Protein AF-A0A2W6DSM8-F1 (afdb_monomer_lite)

Structure (mmCIF, N/CA/C/O backbone):
data_AF-A0A2W6DSM8-F1
#
_entry.id   AF-A0A2W6DSM8-F1
#
loop_
_atom_site.group_PDB
_atom_site.id
_atom_site.type_symbol
_atom_site.label_atom_id
_atom_site.label_alt_id
_atom_site.label_comp_id
_atom_site.label_asym_id
_atom_site.label_entity_id
_atom_site.label_seq_id
_atom_site.pdbx_PDB_ins_code
_atom_site.Cartn_x
_atom_site.Cartn_y
_atom_site.Cartn_z
_atom_site.occupancy
_atom_site.B_iso_or_equiv
_atom_site.auth_seq_id
_atom_site.auth_comp_id
_atom_site.auth_asym_id
_atom_site.auth_atom_id
_atom_site.pdbx_PDB_model_num
ATOM 1 N N . TYR A 1 1 ? -13.201 3.882 -1.151 1.00 94.38 1 TYR A N 1
ATOM 2 C CA . TYR A 1 1 ? -12.504 5.168 -1.031 1.00 94.38 1 TYR A CA 1
ATOM 3 C C . TYR A 1 1 ? -11.709 5.345 -2.304 1.00 94.38 1 TYR A C 1
ATOM 5 O O . TYR A 1 1 ? -10.943 4.447 -2.619 1.00 94.38 1 TYR A O 1
ATOM 13 N N . SER A 1 2 ? -11.975 6.408 -3.058 1.00 95.06 2 SER A N 1
ATOM 14 C CA . SER A 1 2 ? -11.194 6.725 -4.255 1.00 95.06 2 SER A CA 1
ATOM 15 C C . SER A 1 2 ? -10.034 7.625 -3.854 1.00 95.06 2 SER A C 1
ATOM 17 O O . SER A 1 2 ? -10.248 8.622 -3.158 1.00 95.06 2 SER A O 1
ATOM 19 N N . TYR A 1 3 ? -8.839 7.241 -4.271 1.00 93.81 3 TYR A N 1
ATOM 20 C CA . TYR A 1 3 ? -7.587 7.949 -4.069 1.00 93.81 3 TYR A CA 1
ATOM 21 C C . TYR A 1 3 ? -6.984 8.257 -5.433 1.00 93.81 3 TYR A C 1
ATOM 23 O O . TYR A 1 3 ? -7.072 7.416 -6.318 1.00 93.81 3 TYR A O 1
ATOM 31 N N . ASP A 1 4 ? -6.405 9.450 -5.566 1.00 91.44 4 ASP A N 1
ATOM 32 C CA . ASP A 1 4 ? -5.843 9.974 -6.811 1.00 91.44 4 ASP A CA 1
ATOM 33 C C . ASP A 1 4 ? -6.821 9.937 -8.005 1.00 91.44 4 ASP A C 1
AT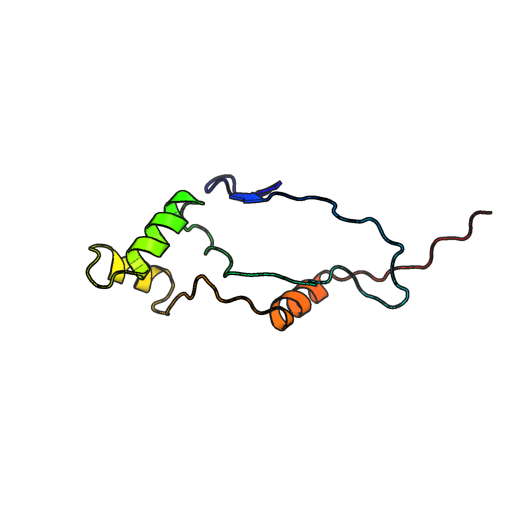OM 35 O O . ASP A 1 4 ? -7.079 8.911 -8.623 1.00 91.44 4 ASP A O 1
ATOM 39 N N . PHE A 1 5 ? -7.384 11.093 -8.363 1.00 92.12 5 PHE A N 1
ATOM 40 C CA . PHE A 1 5 ? -8.329 11.176 -9.483 1.00 92.12 5 PHE A CA 1
ATOM 41 C C . PHE A 1 5 ? -7.670 11.060 -10.869 1.00 92.12 5 PHE A C 1
ATOM 43 O O . PHE A 1 5 ? -8.401 11.027 -11.858 1.00 92.12 5 PHE A O 1
ATOM 50 N N . GLY A 1 6 ? -6.336 11.036 -10.955 1.00 94.50 6 GLY A N 1
ATOM 51 C CA . GLY A 1 6 ? -5.614 10.685 -12.177 1.00 94.50 6 GLY A CA 1
ATOM 52 C C . GLY A 1 6 ? -5.580 9.172 -12.385 1.00 94.50 6 GLY A C 1
ATOM 53 O O . GLY A 1 6 ? -6.068 8.685 -13.403 1.00 94.50 6 GLY A O 1
ATOM 54 N N . ASP A 1 7 ? -5.070 8.453 -11.386 1.00 95.12 7 ASP A N 1
ATOM 55 C CA . ASP A 1 7 ? -4.843 7.002 -11.433 1.00 95.12 7 ASP A CA 1
ATOM 56 C C . ASP A 1 7 ? -6.070 6.147 -11.037 1.00 95.12 7 ASP A C 1
ATOM 58 O O . ASP A 1 7 ? -6.107 4.943 -11.294 1.00 95.12 7 ASP A O 1
ATOM 62 N N . ASP A 1 8 ? -7.091 6.765 -10.435 1.00 95.31 8 ASP A N 1
ATOM 63 C CA . ASP A 1 8 ? -8.369 6.169 -10.012 1.00 95.31 8 ASP A CA 1
ATOM 64 C C . ASP A 1 8 ? -8.213 4.918 -9.128 1.00 95.31 8 ASP A C 1
ATOM 66 O O . ASP A 1 8 ? -8.856 3.879 -9.315 1.00 95.31 8 ASP A O 1
ATOM 70 N N . TRP A 1 9 ? -7.357 5.011 -8.107 1.00 96.88 9 TRP A N 1
ATOM 71 C CA . TRP A 1 9 ? -7.207 3.942 -7.127 1.00 96.88 9 TRP A CA 1
ATOM 72 C C . TRP A 1 9 ? -8.473 3.797 -6.280 1.00 96.88 9 TRP A C 1
ATOM 74 O O . TRP A 1 9 ? -8.878 4.705 -5.553 1.00 96.88 9 TRP A O 1
ATOM 84 N N . VAL A 1 10 ? -9.073 2.605 -6.286 1.00 96.38 10 VAL A N 1
ATOM 85 C CA . VAL A 1 10 ? -10.265 2.302 -5.482 1.00 96.38 10 VAL A CA 1
ATOM 86 C C . VAL A 1 10 ? -9.915 1.370 -4.326 1.00 96.38 10 VAL A C 1
ATOM 88 O O . VAL A 1 10 ? -9.613 0.196 -4.508 1.00 96.38 10 VAL A O 1
ATOM 91 N N . HIS A 1 11 ? -10.000 1.882 -3.101 1.00 96.12 11 HIS A N 1
ATOM 92 C CA . HIS A 1 11 ? -9.829 1.103 -1.875 1.00 96.12 11 HIS A CA 1
ATOM 93 C C . HIS A 1 11 ? -11.185 0.630 -1.341 1.00 96.12 11 HIS A C 1
ATOM 95 O O . HIS A 1 11 ? -12.084 1.437 -1.076 1.00 96.12 11 HIS A O 1
ATOM 101 N N . HIS A 1 12 ? -11.341 -0.672 -1.118 1.00 97.44 12 HIS A N 1
ATOM 102 C CA . HIS A 1 12 ? -12.512 -1.220 -0.434 1.00 97.44 12 HIS A CA 1
ATOM 103 C C . HIS A 1 12 ? -12.319 -1.147 1.083 1.00 97.44 12 HIS A C 1
ATOM 105 O O . HIS A 1 12 ? -11.424 -1.779 1.631 1.00 97.44 12 HIS A O 1
ATOM 111 N N . VAL A 1 13 ? -13.178 -0.387 1.766 1.00 97.12 13 VAL A N 1
ATOM 112 C CA . VAL A 1 13 ? -13.141 -0.238 3.227 1.00 97.12 13 VAL A CA 1
ATOM 113 C C . VAL A 1 13 ? -14.363 -0.929 3.813 1.00 97.12 13 VAL A C 1
ATOM 115 O O . VAL A 1 13 ? -15.491 -0.504 3.567 1.00 97.12 13 VAL A O 1
ATOM 118 N N . THR A 1 14 ? -14.130 -1.987 4.588 1.00 97.94 14 THR A N 1
ATOM 119 C CA . THR A 1 14 ? -15.182 -2.795 5.216 1.00 97.94 14 THR A CA 1
ATOM 120 C C . THR A 1 14 ? -15.001 -2.786 6.727 1.00 97.94 14 THR A C 1
ATOM 122 O O . THR A 1 14 ? -13.906 -3.026 7.226 1.00 97.94 14 THR A O 1
ATOM 125 N N . VAL A 1 15 ? -16.077 -2.526 7.471 1.00 97.38 15 VAL A N 1
ATOM 126 C CA . VAL A 1 15 ? -16.073 -2.683 8.930 1.00 97.38 15 VAL A CA 1
ATOM 127 C C . VAL A 1 15 ? -16.334 -4.149 9.251 1.00 97.38 15 VAL A C 1
ATOM 129 O O . VAL A 1 15 ? -17.468 -4.612 9.169 1.00 97.38 15 VAL A O 1
ATOM 132 N N . GLU A 1 16 ? -15.283 -4.880 9.611 1.00 97.38 16 GLU A N 1
ATOM 133 C CA . GLU A 1 16 ? -15.388 -6.305 9.948 1.00 97.38 16 GLU A CA 1
ATOM 134 C C . GLU A 1 16 ? -15.904 -6.531 11.375 1.00 97.38 16 GLU A C 1
ATOM 136 O O . GLU A 1 16 ? -16.643 -7.480 11.643 1.00 97.38 16 GLU A O 1
ATOM 141 N N . LYS A 1 17 ? -15.522 -5.650 12.309 1.00 96.25 17 LYS A N 1
ATOM 142 C CA . LYS A 1 17 ? -15.899 -5.736 13.721 1.00 96.25 17 LYS A CA 1
ATOM 143 C C . LYS A 1 17 ? -15.915 -4.356 14.370 1.00 96.25 17 LYS A C 1
ATOM 145 O O . LYS A 1 17 ? -15.067 -3.519 14.081 1.00 96.25 17 LYS A O 1
ATOM 150 N N . VAL A 1 18 ? -16.849 -4.154 15.297 1.00 96.69 18 VAL A N 1
ATOM 151 C CA . VAL A 1 18 ? -16.872 -2.996 16.200 1.00 96.69 18 VAL A CA 1
ATOM 152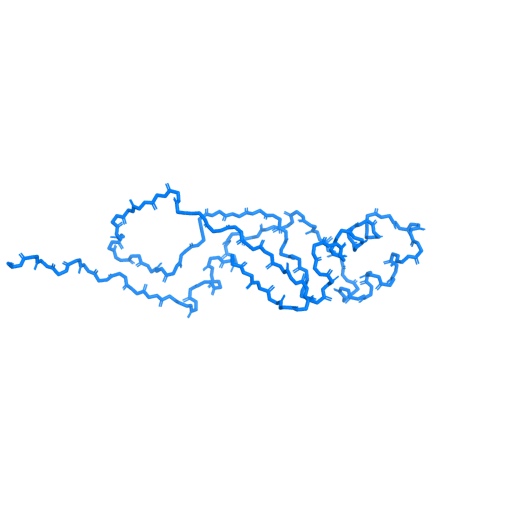 C C . VAL A 1 18 ? -16.588 -3.501 17.610 1.00 96.69 18 VAL A C 1
ATOM 154 O O . VAL A 1 18 ? -17.232 -4.440 18.076 1.00 96.69 18 VAL A O 1
ATOM 157 N N . LEU A 1 19 ? -15.586 -2.913 18.255 1.00 94.12 19 LEU A N 1
ATOM 158 C CA . LEU A 1 19 ? -15.098 -3.285 19.580 1.00 94.12 19 LEU A CA 1
ATOM 159 C C . LEU A 1 19 ? -15.017 -2.050 20.474 1.00 94.12 19 LEU A C 1
ATOM 161 O O . LEU A 1 19 ? -14.864 -0.934 19.976 1.00 94.12 19 LEU A O 1
ATOM 165 N N . ASP A 1 20 ? -15.072 -2.269 21.786 1.00 94.44 20 ASP A N 1
ATOM 166 C CA . ASP A 1 20 ? -14.712 -1.233 22.747 1.00 94.44 20 ASP A CA 1
ATOM 167 C C . ASP A 1 20 ? -13.233 -0.864 22.588 1.00 94.44 20 ASP A C 1
ATOM 169 O O . ASP A 1 20 ? -12.383 -1.727 22.349 1.00 94.44 20 ASP A O 1
ATOM 173 N N . ALA A 1 21 ? -12.929 0.427 22.724 1.00 91.50 21 ALA A N 1
ATOM 174 C CA . ALA A 1 21 ? -11.556 0.905 22.666 1.00 91.50 21 ALA A CA 1
ATOM 175 C C . ALA A 1 21 ? -10.755 0.379 23.864 1.00 91.50 21 ALA A C 1
ATOM 177 O O . ALA A 1 21 ? -11.202 0.451 25.012 1.00 91.50 21 ALA A O 1
ATOM 178 N N . GLU A 1 22 ? -9.549 -0.112 23.599 1.00 91.38 22 GLU A N 1
ATOM 179 C CA . GLU A 1 22 ? -8.672 -0.621 24.642 1.00 91.38 22 GLU A CA 1
ATOM 180 C C . GLU A 1 22 ? -8.017 0.536 25.408 1.00 91.38 22 GLU A C 1
ATOM 182 O O . GLU A 1 22 ? -7.437 1.463 24.833 1.00 91.38 22 GLU A O 1
ATOM 187 N N . LEU A 1 23 ? -8.130 0.499 26.738 1.00 90.31 23 LEU A N 1
ATOM 188 C CA . LEU A 1 23 ? -7.553 1.523 27.602 1.00 90.31 23 LEU A CA 1
ATOM 189 C C . LEU A 1 23 ? -6.027 1.478 27.538 1.00 90.31 23 LEU A C 1
ATOM 191 O O . LEU A 1 23 ? -5.415 0.442 27.772 1.00 90.31 23 LEU A O 1
ATOM 195 N N . GLY A 1 24 ? -5.415 2.636 27.295 1.00 88.69 24 GLY A N 1
ATOM 196 C CA . GLY A 1 24 ? -3.962 2.759 27.169 1.00 88.69 24 GLY A CA 1
ATOM 197 C C . GLY A 1 24 ? -3.431 2.486 25.761 1.00 88.69 24 GLY A C 1
ATOM 198 O O . GLY A 1 24 ? -2.270 2.799 25.501 1.00 88.69 24 GLY A O 1
ATOM 199 N N . THR A 1 25 ? -4.272 2.004 24.843 1.00 90.06 25 THR A N 1
ATOM 200 C CA . THR A 1 25 ? -3.905 1.813 23.438 1.00 90.06 25 THR A CA 1
ATOM 201 C C . THR A 1 25 ? -4.012 3.132 22.671 1.00 90.06 25 THR A C 1
ATOM 203 O O . THR A 1 25 ? -4.941 3.930 22.853 1.00 90.06 25 THR A O 1
ATOM 206 N N . ARG A 1 26 ? -3.014 3.379 21.819 1.00 91.00 26 ARG A N 1
ATOM 207 C CA . ARG A 1 26 ? -3.018 4.470 20.845 1.00 91.00 26 ARG A CA 1
ATOM 208 C C . ARG A 1 26 ? -3.506 3.930 19.511 1.00 91.00 26 ARG A C 1
ATOM 210 O O . ARG A 1 26 ? -3.070 2.865 19.100 1.00 91.00 26 ARG A O 1
ATOM 217 N N . TYR A 1 27 ? -4.392 4.672 18.864 1.00 93.69 27 TYR A N 1
ATOM 218 C CA . TYR A 1 27 ? -4.954 4.322 17.562 1.00 93.69 27 TYR A CA 1
ATOM 219 C C . TYR A 1 27 ? -4.605 5.398 16.534 1.00 93.69 27 TYR A C 1
ATOM 221 O O . TYR A 1 27 ? -4.453 6.548 16.944 1.00 93.69 27 TYR A O 1
ATOM 229 N N . PRO A 1 28 ? -4.529 5.072 15.232 1.00 95.25 28 PRO A N 1
ATO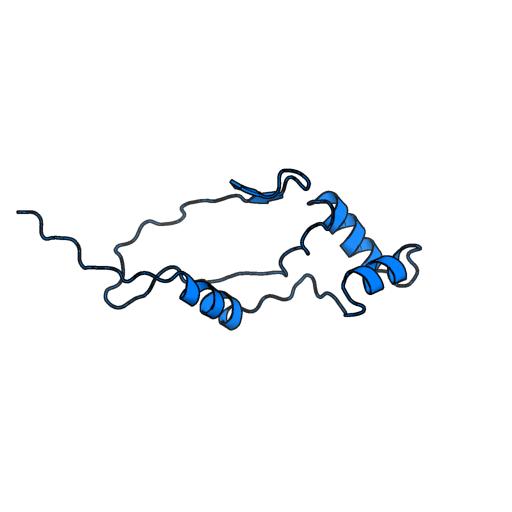M 230 C CA . PRO A 1 28 ? -4.750 3.748 14.644 1.00 95.25 28 PRO A CA 1
ATOM 231 C C . PRO A 1 28 ? -3.559 2.803 14.866 1.00 95.25 28 PRO A C 1
ATOM 233 O O . PRO A 1 28 ? -2.462 3.255 15.172 1.00 95.25 28 PRO A O 1
ATOM 236 N N . THR A 1 29 ? -3.797 1.500 14.705 1.00 95.31 29 THR A N 1
ATOM 237 C CA . THR A 1 29 ? -2.751 0.469 14.640 1.00 95.31 29 THR A CA 1
ATOM 238 C C . THR A 1 29 ? -2.939 -0.377 13.385 1.00 95.31 29 THR A C 1
ATOM 240 O O . THR A 1 29 ? -4.065 -0.556 12.909 1.00 95.31 29 THR A O 1
ATOM 243 N N . CYS A 1 30 ? -1.845 -0.899 12.843 1.00 96.44 30 CYS A N 1
ATOM 244 C CA . CYS A 1 30 ? -1.852 -1.900 11.787 1.00 96.44 30 CYS A CA 1
ATOM 245 C C . CYS A 1 30 ? -1.729 -3.280 12.437 1.00 96.44 30 CYS A C 1
ATOM 247 O O . CYS A 1 30 ? -0.740 -3.580 13.099 1.00 96.44 30 CYS A O 1
ATOM 249 N N . SER A 1 31 ? -2.744 -4.128 12.275 1.00 96.12 31 SER A N 1
ATOM 250 C CA . SER A 1 31 ? -2.739 -5.487 12.834 1.00 96.12 31 SER A CA 1
ATOM 251 C C . SER A 1 31 ? -2.248 -6.545 11.846 1.00 96.12 31 SER A C 1
ATOM 253 O O . SER A 1 31 ? -1.792 -7.607 12.268 1.00 96.12 31 SER A O 1
ATOM 255 N N . ALA A 1 32 ? -2.353 -6.276 10.544 1.00 97.69 32 ALA A N 1
ATOM 256 C CA . ALA A 1 32 ? -1.922 -7.155 9.465 1.00 97.69 32 ALA A CA 1
ATOM 257 C C . ALA A 1 32 ? -1.849 -6.384 8.138 1.00 97.69 32 ALA A C 1
ATOM 259 O O . ALA A 1 32 ? -2.478 -5.339 7.976 1.00 97.69 32 ALA A O 1
ATOM 260 N N . GLY A 1 33 ? -1.136 -6.954 7.170 1.00 96.88 33 GLY A N 1
ATOM 261 C CA . GLY A 1 33 ? -1.111 -6.501 5.784 1.00 96.88 33 GLY A CA 1
ATOM 262 C C . GLY A 1 33 ? -0.315 -7.468 4.914 1.00 96.88 33 GLY A C 1
ATOM 263 O O . GLY A 1 33 ? 0.270 -8.433 5.414 1.00 96.88 33 GLY A O 1
ATOM 264 N N . GLN A 1 34 ? -0.345 -7.240 3.607 1.00 97.56 34 GLN A N 1
ATOM 265 C CA . GLN A 1 34 ? 0.352 -8.063 2.627 1.00 97.56 34 GLN A CA 1
ATOM 266 C C . GLN A 1 34 ? 0.602 -7.245 1.363 1.00 97.56 34 GLN A C 1
ATOM 268 O O . GLN A 1 34 ? -0.235 -6.411 1.013 1.00 97.56 34 GLN A O 1
ATOM 273 N N . ARG A 1 35 ? 1.679 -7.599 0.650 1.00 97.69 35 ARG A N 1
ATOM 274 C CA . ARG A 1 35 ? 2.109 -7.015 -0.623 1.00 97.69 35 ARG A CA 1
ATOM 275 C C . ARG A 1 35 ? 2.580 -5.572 -0.487 1.00 97.69 35 ARG A C 1
ATOM 277 O O . ARG A 1 35 ? 2.207 -4.853 0.442 1.00 97.69 35 ARG A O 1
ATOM 284 N N . ALA A 1 36 ? 3.414 -5.166 -1.433 1.00 96.50 36 ALA A N 1
ATOM 285 C CA . ALA A 1 36 ? 3.888 -3.798 -1.495 1.00 96.50 36 ALA A CA 1
ATOM 286 C C . ALA A 1 36 ? 2.753 -2.878 -1.954 1.00 96.50 36 ALA A C 1
ATOM 288 O O . ALA A 1 36 ? 1.925 -3.253 -2.791 1.00 96.50 36 ALA A O 1
ATOM 289 N N . CYS A 1 37 ? 2.732 -1.658 -1.418 1.00 95.06 37 CYS A N 1
ATOM 290 C CA . CYS A 1 37 ? 1.902 -0.597 -1.975 1.00 95.06 37 CYS A CA 1
ATOM 291 C C . CYS A 1 37 ? 2.376 -0.315 -3.412 1.00 95.06 37 CYS A C 1
ATOM 293 O O . CYS A 1 37 ? 3.593 -0.197 -3.611 1.00 95.06 37 CYS A O 1
ATOM 295 N N . PRO A 1 38 ? 1.468 -0.207 -4.402 1.00 95.44 38 PRO A N 1
ATOM 296 C CA . PRO A 1 38 ? 1.836 0.268 -5.730 1.00 95.44 38 PRO A CA 1
ATOM 297 C C . PRO A 1 38 ? 2.592 1.603 -5.629 1.00 95.44 38 PRO A C 1
ATOM 299 O O . PRO A 1 38 ? 2.237 2.420 -4.771 1.00 95.44 38 PRO A O 1
ATOM 302 N N . PRO A 1 39 ? 3.635 1.832 -6.448 1.00 95.19 39 PRO A N 1
ATOM 303 C CA . PRO A 1 39 ? 4.279 3.138 -6.520 1.00 95.19 39 PRO A CA 1
ATOM 304 C C . PRO A 1 39 ? 3.268 4.231 -6.894 1.00 95.19 39 PRO A C 1
ATOM 306 O O . PRO A 1 39 ? 2.372 3.991 -7.702 1.00 95.19 39 PRO A O 1
ATOM 309 N N . GLU A 1 40 ? 3.426 5.422 -6.319 1.00 94.69 40 GLU A N 1
ATOM 310 C CA . GLU A 1 40 ? 2.646 6.600 -6.719 1.00 94.69 40 GLU A CA 1
ATOM 311 C C . GLU A 1 40 ? 2.861 6.911 -8.207 1.00 94.69 40 GLU A C 1
ATOM 313 O O . GLU A 1 40 ? 3.949 6.669 -8.738 1.00 94.69 40 GLU A O 1
ATOM 318 N N . ASP A 1 41 ? 1.831 7.447 -8.865 1.00 95.31 41 ASP A N 1
ATOM 319 C CA . ASP A 1 41 ? 1.845 7.847 -10.279 1.00 95.31 41 ASP A CA 1
ATOM 320 C C . ASP A 1 41 ? 2.227 6.720 -11.272 1.00 95.31 41 ASP A C 1
ATOM 322 O O . ASP A 1 41 ? 2.697 6.985 -12.383 1.00 95.31 41 ASP A O 1
ATOM 326 N N . VAL A 1 42 ? 2.054 5.445 -10.898 1.00 95.81 42 VAL A N 1
ATOM 327 C CA . VAL A 1 42 ? 2.353 4.291 -11.772 1.00 95.81 42 VAL A CA 1
ATOM 328 C C . VAL A 1 42 ? 1.306 4.093 -12.881 1.00 95.81 42 VAL A C 1
ATOM 330 O O . VAL A 1 42 ? 1.481 3.238 -13.745 1.00 95.81 42 VAL A O 1
ATOM 333 N N . GLY A 1 43 ? 0.220 4.874 -12.892 1.00 96.06 43 GLY A N 1
ATOM 334 C CA . GLY A 1 43 ? -0.844 4.785 -13.896 1.00 96.06 43 GLY A CA 1
ATOM 335 C C . GLY A 1 43 ? -2.007 3.896 -13.458 1.00 96.06 43 GLY A C 1
ATOM 336 O O . GLY A 1 43 ? -2.610 3.186 -14.272 1.00 96.06 43 GLY A O 1
ATOM 337 N N . GLY A 1 44 ? -2.309 3.900 -12.161 1.00 97.00 44 GLY A N 1
ATOM 338 C CA . GLY A 1 44 ? -3.435 3.167 -11.595 1.00 97.00 44 GLY A CA 1
ATOM 339 C C . GLY A 1 44 ? -3.278 1.643 -11.636 1.00 97.00 44 GLY A C 1
ATOM 340 O O . GLY A 1 44 ? -2.185 1.113 -11.859 1.00 97.00 44 GLY A O 1
ATOM 341 N N . PRO A 1 45 ? -4.380 0.893 -11.439 1.00 96.81 45 PRO A N 1
ATOM 342 C CA . PRO A 1 45 ? -4.347 -0.570 -11.416 1.00 96.81 45 PRO A CA 1
ATOM 343 C C . PRO A 1 45 ? -3.802 -1.210 -12.700 1.00 96.81 45 PRO A C 1
ATOM 345 O O . PRO A 1 45 ? -3.181 -2.268 -12.628 1.00 96.81 45 PRO A O 1
ATOM 348 N N . TRP A 1 46 ? -4.040 -0.584 -13.858 1.00 96.31 46 TRP A N 1
ATOM 349 C CA . TRP A 1 46 ? -3.559 -1.075 -15.152 1.00 96.31 46 TRP A CA 1
ATOM 350 C C . TRP A 1 46 ? -2.068 -0.811 -15.334 1.00 96.31 46 TRP A C 1
ATOM 352 O O . TRP A 1 46 ? -1.333 -1.755 -15.599 1.00 96.31 46 TRP A O 1
ATOM 362 N N . GLY A 1 47 ? -1.614 0.422 -15.088 1.00 96.75 47 GLY A N 1
ATOM 363 C CA . GLY A 1 47 ? -0.192 0.756 -15.165 1.00 96.75 47 GLY A CA 1
ATOM 364 C C . GLY A 1 47 ? 0.649 -0.035 -14.162 1.00 96.75 47 GLY A C 1
ATOM 365 O O . GLY A 1 47 ? 1.732 -0.502 -14.498 1.0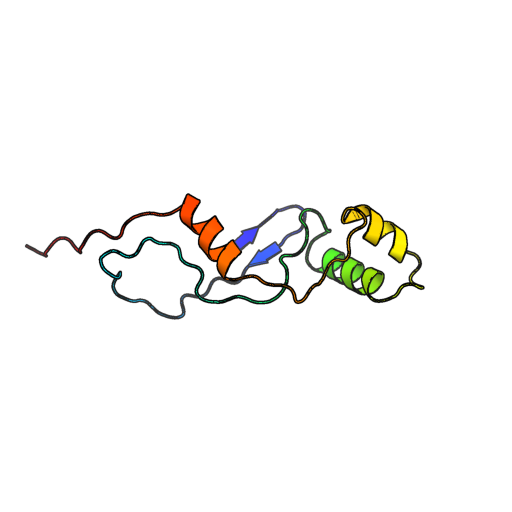0 96.75 47 GLY A O 1
ATOM 366 N N . TYR A 1 48 ? 0.115 -0.316 -12.967 1.00 97.56 48 TYR A N 1
ATOM 367 C CA . TYR A 1 48 ? 0.766 -1.232 -12.029 1.00 97.56 48 TYR A CA 1
ATOM 368 C C . TYR A 1 48 ? 0.859 -2.668 -12.568 1.00 97.56 48 TYR A C 1
ATOM 370 O O . TYR A 1 48 ? 1.853 -3.344 -12.322 1.00 97.56 48 TYR A O 1
ATOM 378 N N . GLY A 1 49 ? -0.148 -3.143 -13.308 1.00 97.38 49 GLY A N 1
ATOM 379 C CA . GLY A 1 49 ? -0.103 -4.439 -13.988 1.00 97.38 49 GLY A CA 1
ATOM 380 C C . GLY A 1 49 ? 1.025 -4.506 -15.018 1.00 97.38 49 GLY A C 1
ATOM 381 O O . GLY A 1 49 ? 1.883 -5.381 -14.910 1.00 97.38 49 GLY A O 1
ATOM 382 N N . ASP A 1 50 ? 1.065 -3.538 -15.934 1.00 97.19 50 ASP A N 1
ATOM 383 C CA . ASP A 1 50 ? 2.095 -3.436 -16.977 1.00 97.19 50 ASP A CA 1
ATOM 384 C C . ASP A 1 50 ? 3.502 -3.322 -16.360 1.00 97.19 50 ASP A C 1
ATOM 386 O O . ASP A 1 50 ? 4.439 -4.011 -16.765 1.00 97.19 50 ASP A O 1
ATOM 390 N N . PHE A 1 51 ? 3.637 -2.522 -15.298 1.00 97.00 51 PHE A N 1
ATOM 391 C CA . PHE A 1 51 ? 4.865 -2.391 -14.515 1.00 97.00 51 PHE A CA 1
ATOM 392 C C . PHE A 1 51 ? 5.341 -3.731 -13.932 1.00 97.00 51 PHE A C 1
ATOM 394 O O . PHE A 1 51 ? 6.526 -4.059 -14.017 1.00 97.00 51 PHE A O 1
ATOM 401 N N . LEU A 1 52 ? 4.438 -4.524 -13.342 1.00 97.00 52 LEU A N 1
ATOM 402 C CA . LEU A 1 52 ? 4.789 -5.834 -12.787 1.00 97.00 52 LEU A CA 1
ATOM 403 C C . LEU A 1 52 ? 5.181 -6.838 -13.873 1.00 97.00 52 LEU A C 1
ATOM 405 O O . LEU A 1 52 ? 6.130 -7.595 -13.669 1.00 97.00 52 LEU A O 1
ATOM 409 N N . GLU A 1 53 ? 4.472 -6.849 -15.003 1.00 97.38 53 GLU A N 1
ATOM 410 C CA . GLU A 1 53 ? 4.798 -7.712 -16.142 1.00 97.38 53 GLU A CA 1
ATOM 411 C C . GLU A 1 53 ? 6.191 -7.386 -16.688 1.00 97.38 53 GLU A C 1
ATOM 413 O O . GLU A 1 53 ? 7.033 -8.280 -16.800 1.00 97.38 53 GLU A O 1
ATOM 418 N N . ALA A 1 54 ? 6.477 -6.102 -16.917 1.00 96.38 54 ALA A N 1
ATOM 419 C CA . ALA A 1 54 ? 7.773 -5.660 -17.407 1.00 96.38 54 ALA A CA 1
ATOM 420 C C . ALA A 1 54 ? 8.911 -5.957 -16.421 1.00 96.38 54 ALA A C 1
ATOM 422 O O . ALA A 1 54 ? 9.993 -6.369 -16.834 1.00 96.38 54 ALA A O 1
ATOM 423 N N . LEU A 1 55 ? 8.704 -5.782 -15.110 1.00 95.12 55 LEU A N 1
ATOM 424 C CA . LEU A 1 55 ? 9.736 -6.083 -14.112 1.00 95.12 55 LEU A CA 1
ATOM 425 C C . LEU A 1 55 ? 9.994 -7.581 -13.921 1.00 95.12 55 LEU A C 1
ATOM 427 O O . LEU A 1 55 ? 11.103 -7.954 -13.529 1.00 95.12 55 LEU A O 1
ATOM 431 N N . ALA A 1 56 ? 9.000 -8.432 -14.174 1.00 95.06 56 ALA A N 1
ATOM 432 C CA . ALA A 1 56 ? 9.136 -9.877 -14.036 1.00 95.06 56 ALA A CA 1
ATOM 433 C C . ALA A 1 56 ? 9.955 -10.517 -15.172 1.00 95.06 56 ALA A C 1
ATOM 435 O O . ALA A 1 56 ? 10.540 -11.582 -14.962 1.00 95.06 56 ALA A O 1
ATOM 436 N N . ASP A 1 57 ? 10.018 -9.876 -16.342 1.00 96.44 57 ASP A N 1
ATOM 437 C CA . ASP A 1 57 ? 10.704 -10.384 -17.529 1.00 96.44 57 ASP A CA 1
ATOM 438 C C . ASP A 1 57 ? 11.873 -9.471 -17.958 1.00 96.44 57 ASP A C 1
ATOM 440 O O . ASP A 1 57 ? 11.647 -8.405 -18.531 1.00 96.44 57 ASP A O 1
ATOM 444 N N . PRO A 1 58 ? 13.139 -9.877 -17.727 1.00 95.00 58 PRO A N 1
ATOM 445 C CA . PRO A 1 58 ? 14.316 -9.130 -18.174 1.00 95.00 58 PRO A CA 1
ATOM 446 C C . PRO A 1 58 ? 14.440 -8.950 -19.694 1.00 95.00 58 PRO A C 1
ATOM 448 O O . PRO A 1 58 ? 15.226 -8.108 -20.126 1.00 95.00 58 PRO A O 1
ATOM 451 N N . GLU A 1 59 ? 13.730 -9.748 -20.500 1.00 97.00 59 GLU A N 1
ATOM 452 C CA . GLU A 1 59 ? 13.695 -9.619 -21.963 1.00 97.00 59 GLU A CA 1
ATOM 453 C C . GLU A 1 59 ? 12.549 -8.718 -22.451 1.00 97.00 59 GLU A C 1
ATOM 455 O O . GLU A 1 59 ? 12.468 -8.442 -23.648 1.00 97.00 59 GLU A O 1
ATOM 460 N N . HIS A 1 60 ? 11.689 -8.225 -21.552 1.00 97.25 60 HIS A N 1
ATOM 461 C CA . HIS A 1 60 ? 10.622 -7.298 -21.907 1.00 97.25 60 HIS A CA 1
ATOM 462 C C . HIS A 1 60 ? 11.199 -5.974 -22.421 1.00 97.25 60 HIS A C 1
ATOM 464 O O . HIS A 1 60 ? 12.091 -5.389 -21.801 1.00 97.25 60 HIS A O 1
ATOM 470 N N . ASP A 1 61 ? 10.642 -5.456 -23.519 1.00 97.25 61 ASP A N 1
ATOM 471 C CA . ASP A 1 61 ? 11.140 -4.246 -24.190 1.00 97.25 61 ASP A CA 1
ATOM 472 C C . ASP A 1 61 ? 11.202 -3.023 -23.248 1.00 97.25 61 ASP A C 1
ATOM 474 O O . ASP A 1 61 ? 12.076 -2.166 -23.382 1.00 97.25 61 ASP A O 1
ATOM 478 N N . GLU A 1 62 ? 10.306 -2.961 -22.258 1.00 96.50 62 GLU A N 1
ATOM 479 C CA . GLU A 1 62 ? 10.232 -1.880 -21.261 1.00 96.50 62 GLU A CA 1
ATOM 480 C C . GLU A 1 62 ? 10.920 -2.198 -19.916 1.00 96.50 62 GLU A C 1
ATOM 482 O O . GLU A 1 62 ? 10.882 -1.375 -19.000 1.00 96.50 62 GLU A O 1
ATOM 487 N N . HIS A 1 63 ? 11.564 -3.364 -19.757 1.00 95.56 63 HIS A N 1
ATOM 488 C CA . HIS A 1 63 ? 12.127 -3.808 -18.471 1.00 95.56 63 HIS A CA 1
ATOM 489 C C . HIS A 1 63 ? 13.089 -2.783 -17.851 1.00 95.56 63 HIS A C 1
ATOM 491 O O . HIS A 1 63 ? 12.940 -2.379 -16.695 1.00 95.56 63 HIS A O 1
ATOM 497 N N . GLU A 1 64 ? 14.085 -2.335 -18.621 1.00 95.06 64 GLU A N 1
ATOM 498 C CA . GLU A 1 64 ? 15.086 -1.383 -18.126 1.00 95.06 64 GLU A CA 1
ATOM 499 C C . GLU A 1 64 ? 14.482 -0.002 -17.847 1.00 95.06 64 GLU A C 1
ATOM 501 O O . GLU A 1 64 ? 14.875 0.644 -16.877 1.00 95.06 64 GLU A O 1
ATOM 506 N N . GLN A 1 65 ? 13.485 0.424 -18.633 1.00 94.56 65 GLN A N 1
ATOM 507 C CA . GLN A 1 65 ? 12.777 1.683 -18.400 1.00 94.56 65 GLN A CA 1
ATOM 508 C C . GLN A 1 65 ? 12.057 1.662 -17.049 1.00 94.56 65 GLN A C 1
ATOM 510 O O . GLN A 1 65 ? 12.219 2.587 -16.251 1.00 94.56 65 GLN A O 1
ATOM 515 N N . TRP A 1 66 ? 11.302 0.600 -16.764 1.00 95.06 66 TRP A N 1
ATOM 516 C CA . TRP A 1 66 ? 10.574 0.468 -15.503 1.00 95.06 66 TRP A CA 1
ATOM 517 C C . TRP A 1 66 ? 11.502 0.266 -14.303 1.00 95.06 66 TRP A C 1
ATOM 519 O O . TRP A 1 66 ? 11.258 0.839 -13.236 1.00 95.06 66 TRP A O 1
ATOM 529 N N . ARG A 1 67 ? 12.612 -0.469 -14.472 1.00 94.62 67 ARG A N 1
ATOM 530 C CA . ARG A 1 67 ? 13.650 -0.571 -13.433 1.00 94.62 67 ARG A CA 1
ATOM 531 C C . ARG A 1 67 ? 14.270 0.778 -13.111 1.00 94.62 67 ARG A C 1
ATOM 533 O O . ARG A 1 67 ? 14.463 1.085 -11.936 1.00 94.62 67 ARG A O 1
ATOM 540 N N . GLU A 1 68 ? 14.589 1.583 -14.119 1.00 94.56 68 GLU A N 1
ATOM 541 C CA . GLU A 1 68 ? 15.131 2.923 -13.902 1.00 94.56 68 GLU A CA 1
ATOM 542 C C . GLU A 1 68 ? 14.095 3.839 -13.238 1.00 94.56 68 GLU A C 1
ATOM 544 O O . GLU A 1 68 ? 14.422 4.518 -12.262 1.00 94.56 68 GLU A O 1
ATOM 549 N N . TRP A 1 69 ? 12.838 3.790 -13.688 1.00 94.38 69 TRP A N 1
ATOM 550 C CA . TRP A 1 69 ? 11.743 4.608 -13.162 1.00 94.38 69 TRP A CA 1
ATOM 551 C C . TRP A 1 69 ? 11.503 4.397 -11.661 1.00 94.38 69 TRP A C 1
ATOM 553 O O . TRP A 1 69 ? 11.395 5.368 -10.914 1.00 94.38 69 TRP A O 1
ATOM 563 N N . VAL A 1 70 ? 11.551 3.149 -11.173 1.00 92.69 70 VAL A N 1
ATOM 564 C CA . VAL A 1 70 ? 11.429 2.839 -9.731 1.00 92.69 70 VAL A CA 1
ATOM 565 C C . VAL A 1 70 ? 12.721 3.126 -8.929 1.00 92.69 70 VAL A C 1
ATOM 567 O O . VAL A 1 70 ? 12.879 2.746 -7.762 1.00 92.69 70 VAL A O 1
ATOM 570 N N . GLY A 1 71 ? 13.672 3.840 -9.539 1.00 89.56 71 GLY A N 1
ATOM 571 C CA . GLY A 1 71 ? 14.913 4.301 -8.924 1.00 89.56 71 GLY A CA 1
ATOM 572 C C . GLY A 1 71 ? 16.074 3.316 -9.039 1.00 89.56 71 GLY A C 1
ATOM 573 O O . GLY A 1 71 ? 16.950 3.311 -8.172 1.00 89.56 71 GLY A O 1
ATOM 574 N N . GLY A 1 72 ? 16.072 2.450 -10.056 1.00 79.31 72 GLY A N 1
ATOM 575 C CA . GLY A 1 72 ? 17.134 1.469 -10.314 1.00 79.31 72 GLY A CA 1
ATOM 576 C C . GLY A 1 72 ? 17.221 0.351 -9.272 1.00 79.31 72 GLY A C 1
ATOM 577 O O . GLY A 1 72 ? 18.224 -0.362 -9.208 1.00 79.31 72 GLY A O 1
ATOM 578 N N . ARG A 1 73 ? 16.202 0.212 -8.416 1.00 76.06 73 ARG A N 1
ATOM 579 C CA . ARG A 1 73 ? 16.125 -0.808 -7.363 1.00 76.06 73 ARG A CA 1
ATOM 580 C C . ARG A 1 73 ? 15.192 -1.935 -7.785 1.00 76.06 73 ARG A C 1
ATOM 582 O O . ARG A 1 73 ? 14.272 -1.734 -8.566 1.00 76.06 73 ARG A O 1
ATOM 589 N N . SER A 1 74 ? 15.406 -3.119 -7.220 1.00 84.06 74 SER A N 1
ATOM 590 C CA . SER A 1 74 ? 14.419 -4.195 -7.292 1.00 84.06 74 SER A CA 1
ATOM 591 C C . SER A 1 74 ? 13.151 -3.784 -6.543 1.00 84.06 74 SER A C 1
ATOM 593 O O . SER A 1 74 ? 13.235 -3.377 -5.381 1.00 84.06 74 SER A O 1
ATOM 595 N N . PHE A 1 75 ? 11.997 -3.924 -7.187 1.00 93.56 75 PHE A N 1
ATOM 596 C CA . PHE A 1 75 ? 10.692 -3.841 -6.542 1.00 93.56 75 PHE A CA 1
ATOM 597 C C . PHE A 1 75 ? 10.203 -5.263 -6.248 1.00 93.56 75 PHE A C 1
ATOM 599 O O . PHE A 1 75 ? 10.116 -6.079 -7.162 1.00 93.56 75 PHE A O 1
ATOM 606 N N . ASP A 1 76 ? 9.930 -5.569 -4.980 1.00 95.38 76 ASP A N 1
ATOM 607 C CA . ASP A 1 76 ? 9.320 -6.838 -4.574 1.00 95.38 76 ASP A CA 1
ATOM 608 C C . ASP A 1 76 ? 7.815 -6.613 -4.346 1.00 95.38 76 ASP A C 1
ATOM 610 O O . ASP A 1 76 ? 7.451 -5.974 -3.353 1.00 95.38 76 ASP A O 1
ATOM 614 N N . PRO A 1 77 ? 6.931 -7.108 -5.234 1.00 96.25 77 PRO A N 1
ATOM 615 C CA . PRO A 1 77 ? 5.492 -6.891 -5.116 1.00 96.25 77 PRO A CA 1
ATOM 616 C C . PRO A 1 77 ? 4.859 -7.586 -3.908 1.00 96.25 77 PRO A C 1
ATOM 618 O O . PRO A 1 77 ? 3.739 -7.232 -3.533 1.00 96.25 77 PRO A O 1
ATOM 621 N N . ASP A 1 78 ? 5.535 -8.561 -3.297 1.00 97.44 78 ASP A N 1
ATOM 622 C CA . ASP A 1 78 ? 5.024 -9.311 -2.149 1.00 97.44 78 ASP A CA 1
ATOM 623 C C . ASP A 1 78 ? 5.540 -8.771 -0.807 1.00 97.44 78 ASP A C 1
ATOM 625 O O . ASP A 1 78 ? 5.043 -9.172 0.252 1.00 97.44 78 ASP A O 1
ATOM 629 N N . ALA A 1 79 ? 6.471 -7.815 -0.828 1.00 96.69 79 ALA A N 1
ATOM 630 C CA . ALA A 1 79 ? 7.052 -7.241 0.376 1.00 96.69 79 ALA A CA 1
ATOM 631 C C . ALA A 1 79 ? 6.033 -6.425 1.187 1.00 96.69 79 ALA A C 1
ATOM 633 O O . ALA A 1 79 ? 5.439 -5.468 0.699 1.00 96.69 79 ALA A O 1
ATOM 634 N N . PHE A 1 80 ? 5.888 -6.754 2.471 1.00 97.56 80 PHE A N 1
ATOM 635 C CA . PHE A 1 80 ? 5.140 -5.961 3.446 1.00 97.56 80 PHE A CA 1
ATOM 636 C C . PHE A 1 80 ? 5.805 -6.065 4.822 1.00 97.56 80 PHE A C 1
ATOM 638 O O . PHE A 1 80 ? 6.126 -7.165 5.274 1.00 97.56 80 PHE A O 1
ATOM 645 N N . ASP A 1 81 ? 5.986 -4.935 5.508 1.00 97.25 81 ASP A N 1
ATOM 646 C CA . ASP A 1 81 ? 6.545 -4.885 6.861 1.00 97.25 81 ASP A CA 1
ATOM 647 C C . ASP A 1 81 ? 5.526 -4.266 7.825 1.00 97.25 81 ASP A C 1
ATOM 649 O O . ASP A 1 81 ? 5.252 -3.064 7.808 1.00 97.25 81 ASP A O 1
ATOM 653 N N . LEU A 1 82 ? 4.967 -5.118 8.688 1.00 97.62 82 LEU A N 1
ATOM 654 C CA . LEU A 1 82 ? 3.975 -4.720 9.683 1.00 97.62 82 LEU A CA 1
ATOM 655 C C . LEU A 1 82 ? 4.549 -3.747 10.717 1.00 97.62 82 LEU A C 1
ATOM 657 O O . LEU A 1 82 ? 3.855 -2.834 11.150 1.00 97.62 82 LEU A O 1
ATOM 661 N N . THR A 1 83 ? 5.808 -3.938 11.110 1.00 96.94 83 THR A N 1
ATOM 662 C CA . THR A 1 83 ? 6.438 -3.147 12.172 1.00 96.94 83 THR A CA 1
ATOM 663 C C . THR A 1 83 ? 6.661 -1.719 11.702 1.00 96.94 83 THR A C 1
ATOM 665 O O . THR A 1 83 ? 6.328 -0.777 12.418 1.00 96.94 83 THR A O 1
ATOM 668 N N . SER A 1 84 ? 7.204 -1.545 10.495 1.00 96.38 84 SER A N 1
ATOM 669 C CA . SER A 1 84 ? 7.426 -0.215 9.924 1.00 96.38 84 SER A CA 1
ATOM 670 C C . SER A 1 84 ? 6.107 0.492 9.599 1.00 96.38 84 SER A C 1
ATOM 672 O O . SER A 1 84 ? 5.978 1.686 9.866 1.00 96.38 84 SER A O 1
ATOM 674 N N . THR A 1 85 ? 5.106 -0.249 9.113 1.00 96.56 85 THR A N 1
ATOM 675 C CA . THR A 1 85 ? 3.767 0.283 8.827 1.00 96.56 85 THR A CA 1
ATOM 676 C C . THR A 1 85 ? 3.066 0.759 10.101 1.00 96.56 85 THR A C 1
ATOM 678 O O . THR A 1 85 ? 2.576 1.886 10.148 1.00 96.56 85 THR A O 1
ATOM 681 N N . ASP A 1 86 ? 3.044 -0.060 11.157 1.00 95.81 86 ASP A N 1
ATOM 682 C CA . ASP A 1 86 ? 2.440 0.317 12.441 1.00 95.81 86 ASP A CA 1
ATOM 683 C C . ASP A 1 86 ? 3.177 1.501 13.089 1.00 95.81 86 ASP A C 1
ATOM 685 O O . ASP A 1 86 ? 2.554 2.428 13.607 1.00 95.81 86 ASP A O 1
ATOM 689 N N . ALA A 1 87 ? 4.509 1.542 12.973 1.00 94.69 87 ALA A N 1
ATOM 690 C CA . ALA A 1 87 ? 5.303 2.675 13.439 1.00 94.69 87 ALA A CA 1
ATOM 691 C C . ALA A 1 87 ? 4.968 3.982 12.697 1.00 94.69 87 ALA A C 1
ATOM 693 O O . ALA A 1 87 ? 4.867 5.027 13.338 1.00 94.69 87 ALA A O 1
ATOM 694 N N . ALA A 1 88 ? 4.755 3.939 11.377 1.00 94.81 88 ALA A N 1
ATOM 695 C CA . ALA A 1 88 ? 4.354 5.113 10.598 1.00 94.81 88 ALA A CA 1
ATOM 696 C C . ALA A 1 88 ? 2.966 5.636 11.011 1.00 94.81 88 ALA A C 1
ATOM 698 O O . ALA A 1 88 ? 2.743 6.844 11.087 1.00 94.81 88 ALA A O 1
ATOM 699 N N . LEU A 1 89 ? 2.036 4.740 11.357 1.00 94.56 89 LEU A N 1
ATOM 700 C CA . LEU A 1 89 ? 0.710 5.123 11.854 1.00 94.56 89 LEU A CA 1
ATOM 701 C C . LEU A 1 89 ? 0.757 5.853 13.202 1.00 94.56 89 LEU A C 1
ATOM 703 O O . LEU A 1 89 ? -0.131 6.661 13.491 1.00 94.56 89 LEU A O 1
ATOM 707 N N . ALA A 1 90 ? 1.794 5.622 14.011 1.00 91.06 90 ALA A N 1
ATOM 708 C CA . ALA A 1 90 ? 1.944 6.272 15.307 1.00 91.06 90 ALA A CA 1
ATOM 709 C C . ALA A 1 90 ? 2.029 7.809 15.205 1.00 91.06 90 ALA A C 1
ATOM 711 O O . ALA A 1 90 ? 1.635 8.501 16.151 1.00 91.06 90 ALA A O 1
ATOM 712 N N . GLU A 1 91 ? 2.471 8.350 14.063 1.00 89.94 91 GLU A N 1
ATOM 713 C CA . GLU A 1 91 ? 2.494 9.796 13.788 1.00 89.94 91 GLU A CA 1
ATOM 714 C C . GLU A 1 91 ? 1.094 10.425 13.810 1.00 89.94 91 GLU A C 1
ATOM 716 O O . GLU A 1 91 ? 0.929 11.584 14.190 1.00 89.94 91 GLU A O 1
ATOM 721 N N . PHE A 1 92 ? 0.069 9.640 13.478 1.00 89.81 92 PHE A N 1
ATOM 722 C CA . PHE A 1 92 ? -1.329 10.069 13.438 1.00 89.81 92 PHE A CA 1
ATOM 723 C C . PHE A 1 92 ? -2.099 9.680 14.703 1.00 89.81 92 PHE A C 1
ATOM 725 O O . PHE A 1 92 ? -3.330 9.735 14.727 1.00 89.81 92 PHE A O 1
ATOM 732 N N . SER A 1 93 ? -1.390 9.257 15.756 1.00 88.25 93 SER A N 1
ATOM 733 C CA . SER A 1 93 ? -2.031 8.574 16.869 1.00 88.25 93 SER A CA 1
ATOM 734 C C . SER A 1 93 ? -2.831 9.481 17.811 1.00 88.25 93 SER A C 1
ATOM 736 O O . SER A 1 93 ? -2.378 10.538 18.255 1.00 88.25 93 SER A O 1
ATOM 738 N N . TRP A 1 94 ? -4.013 9.010 18.216 1.00 82.12 94 TRP A N 1
ATOM 739 C CA . TRP A 1 94 ? -4.813 9.571 19.303 1.00 82.12 94 TRP A CA 1
ATOM 740 C C . TRP A 1 94 ? -5.000 8.556 20.437 1.00 82.12 94 TRP A C 1
ATOM 742 O O . TRP A 1 94 ? -4.984 7.339 20.245 1.00 82.12 94 TRP A O 1
ATOM 752 N N . GLY A 1 95 ? -5.157 9.067 21.660 1.00 76.44 95 GLY A N 1
ATOM 753 C CA . GLY A 1 95 ? -5.433 8.238 22.832 1.00 76.44 95 GLY A CA 1
ATOM 754 C C . GLY A 1 95 ? -6.925 7.957 22.975 1.00 76.44 95 GLY A C 1
ATOM 755 O O . GLY A 1 95 ? -7.739 8.882 22.916 1.00 76.44 95 GLY A O 1
ATOM 756 N N . ALA A 1 96 ? -7.291 6.701 23.224 1.00 65.62 96 ALA A N 1
ATOM 757 C CA . ALA A 1 96 ? -8.641 6.377 23.661 1.00 65.62 96 ALA A CA 1
ATOM 758 C C . ALA A 1 96 ? -8.864 6.928 25.082 1.00 65.62 96 ALA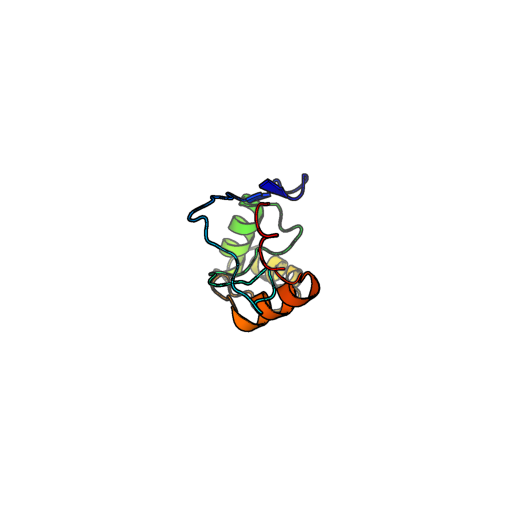 A C 1
ATOM 760 O O . ALA A 1 96 ? -8.189 6.533 26.033 1.00 65.62 96 ALA A O 1
ATOM 761 N N . SER A 1 97 ? -9.803 7.866 25.237 1.00 56.44 97 SER A N 1
ATOM 762 C CA . SER A 1 97 ? -10.327 8.221 26.562 1.00 56.44 97 SER A CA 1
ATOM 763 C C . SER A 1 97 ? -11.417 7.218 26.954 1.00 56.44 97 SER A C 1
ATOM 765 O O . SER A 1 97 ? -12.169 6.796 26.074 1.00 56.44 97 SER A O 1
ATOM 767 N N . PRO A 1 98 ? -11.550 6.846 28.242 1.00 55.41 98 PRO A 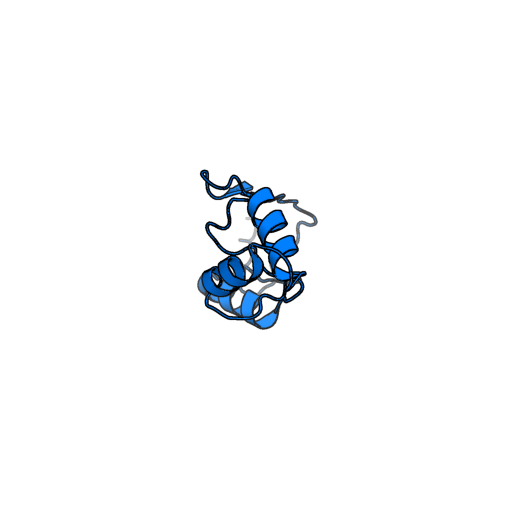N 1
ATOM 768 C CA . PRO A 1 98 ? -12.646 5.989 28.683 1.00 55.41 98 PRO A CA 1
ATOM 769 C C . PRO A 1 98 ? -14.000 6.601 28.286 1.00 55.41 98 PRO A C 1
ATOM 771 O O . PRO A 1 98 ? -14.130 7.835 28.286 1.00 55.41 98 PRO A O 1
ATOM 774 N N . PRO A 1 99 ? -15.020 5.777 27.974 1.00 57.34 99 PRO A N 1
ATOM 775 C CA . PRO A 1 99 ? -16.363 6.282 27.729 1.00 57.34 99 PRO A CA 1
ATOM 776 C C . PRO A 1 99 ? -16.795 7.130 28.929 1.00 57.34 99 PRO A C 1
ATOM 778 O O . PRO A 1 99 ? -16.661 6.715 30.083 1.00 57.34 99 PRO A O 1
ATOM 781 N N . ARG A 1 100 ? -17.284 8.351 28.670 1.00 53.31 100 ARG A N 1
ATOM 782 C CA . ARG A 1 100 ? -17.897 9.171 29.723 1.00 53.31 100 ARG A CA 1
ATOM 783 C C . ARG A 1 100 ? -19.034 8.346 30.313 1.00 53.31 100 ARG A C 1
ATOM 785 O O . ARG A 1 100 ? -19.926 7.945 29.568 1.00 53.31 100 ARG A O 1
ATOM 792 N N . SER A 1 101 ? -18.985 8.073 31.617 1.00 47.41 101 SER A N 1
ATOM 793 C CA . SER A 1 101 ? -20.066 7.362 32.292 1.00 47.41 101 SER A CA 1
ATOM 794 C C . SER A 1 101 ? -21.393 8.047 31.968 1.00 47.41 101 SER A C 1
ATOM 796 O O . SER A 1 101 ? -21.526 9.266 32.116 1.00 47.41 101 SER A O 1
ATOM 798 N N . ALA A 1 102 ? -22.352 7.266 31.468 1.00 47.44 102 ALA A N 1
ATOM 799 C CA . ALA A 1 102 ? -23.718 7.727 31.306 1.00 47.44 102 ALA A CA 1
ATOM 800 C C . ALA A 1 102 ? -24.221 8.162 32.691 1.00 47.44 102 ALA A C 1
ATOM 802 O O . ALA A 1 102 ? -24.205 7.369 33.636 1.00 47.44 102 ALA A O 1
ATOM 803 N N . ARG A 1 103 ? -24.555 9.447 32.819 1.00 44.84 103 ARG A N 1
ATOM 804 C CA . ARG A 1 103 ? -25.329 9.971 33.945 1.00 44.84 103 ARG A CA 1
ATOM 805 C C . ARG A 1 103 ? -26.806 9.745 33.688 1.00 44.84 103 ARG A C 1
ATOM 807 O O . ARG A 1 103 ? -27.193 9.826 32.502 1.00 44.84 103 ARG A O 1
#

Sequence (103 aa):
YSYDFGDDWVHHVTVEKVLDAELGTRYPTCSAGQRACPPEDVGGPWGYGDFLEALADPEHDEHEQWREWVGGRSFDPDAFDLTSTDAALAEFSWGASPPRSAR

Foldseek 3Di:
DFDDPQQGEDDDDDDPDDDDDDAPDKDDFQPDDWFDDQDPPCRHPVSSVVLVVLCVDPPRPCVVVSCVVVPVDDDDRGDDDRVVVRVVRVVVIDGDDPPDPDD

Secondary structure (DSSP, 8-state):
-EE-TTTTEE---------PPPTT-EE-------SPPPPTTS-HHHHHHHHHHHHH-TTSTTHHHHHHHTTSSPP-TT---HHHHHHHHGGG-EEPPPPPPP-

pLDDT: mean 91.19, std 11.8, range [44.84, 97.94]

Radius of gyration: 19.18 Å; chains: 1; bounding box: 42×22×58 Å